Protein AF-B6CLM3-F1 (afdb_monomer)

Foldseek 3Di:
DDPPPLAFAKDWDFPVVDDQQKKWKDADCPQDVVRHGAIKIFRFHDWDWDADPNAIKIKTKGWMWGWDDPQSDLQHRSPDDIDTDTPGMDIDIAGRRGTIMITHHNVPHDGSVVVPPPPDD

Mean predicted aligned error: 9.14 Å

pLDDT: mean 70.12, std 15.71, range [33.0, 91.19]

Nearest PDB structures (foldseek):
  3ejv-assembly1_A  TM=4.103E-01  e=1.102E+00  Novosphingobium aromaticivorans DSM 12444
  8t6n-assembly1_F  TM=3.676E-01  e=1.102E+00  synthetic construct
  7q5s-assembly1_C  TM=2.741E-01  e=1.229E+00  Thermochaetoides thermophila DSM 1495
  6yfn-assembly1_AA  TM=2.491E-01  e=2.239E+00  Leviviridae sp.
  8psl-assembly1_G  TM=2.191E-01  e=1.901E+00  Saccharomyces cerevisiae

Radius of gyration: 13.93 Å; Cα contacts (8 Å, |Δi|>4): 268; chains: 1; bounding box: 31×36×36 Å

Solvent-accessible surface area (backbone atoms only — not comparable to full-atom values): 7007 Å² total; per-residue (Å²): 131,79,83,70,82,73,65,30,7,32,34,82,42,46,54,81,78,63,53,73,68,39,37,39,52,48,77,37,90,61,63,45,100,90,49,66,50,46,42,36,38,31,41,27,69,42,77,50,77,47,74,55,99,91,38,65,27,38,38,37,27,26,48,29,23,42,52,44,56,67,42,53,48,88,67,32,52,30,82,40,80,59,50,76,43,78,77,48,76,50,75,48,82,40,50,57,84,33,87,37,40,33,56,38,59,60,90,69,32,57,69,38,82,80,66,68,75,76,86,79,129

Structure (mmCIF, N/CA/C/O backbone):
data_AF-B6CLM3-F1
#
_entry.id   AF-B6CLM3-F1
#
loop_
_atom_site.group_PDB
_atom_site.id
_atom_site.type_symbol
_atom_site.label_atom_id
_atom_site.label_alt_id
_atom_site.label_comp_id
_atom_site.label_asym_id
_atom_site.label_entity_id
_atom_site.label_seq_id
_atom_site.pdbx_PDB_ins_code
_atom_site.Cartn_x
_atom_site.Cartn_y
_atom_site.Cartn_z
_atom_site.occupancy
_atom_site.B_iso_or_equiv
_atom_site.auth_seq_id
_atom_site.auth_comp_id
_atom_site.auth_asym_id
_atom_site.auth_atom_id
_atom_site.pdbx_PDB_model_num
ATOM 1 N N . MET A 1 1 ? 8.903 -18.763 -2.851 1.00 39.00 1 MET A N 1
ATOM 2 C CA . MET A 1 1 ? 7.861 -17.812 -3.294 1.00 39.00 1 MET A CA 1
ATOM 3 C C . MET A 1 1 ? 8.491 -16.951 -4.381 1.00 39.00 1 MET A C 1
ATOM 5 O O . MET A 1 1 ? 9.543 -16.386 -4.110 1.00 39.00 1 MET A O 1
ATOM 9 N N . ARG A 1 2 ? 7.983 -16.969 -5.623 1.00 38.00 2 ARG A N 1
ATOM 10 C CA . ARG A 1 2 ? 8.526 -16.119 -6.703 1.00 38.00 2 ARG A CA 1
ATOM 11 C C . ARG A 1 2 ? 8.251 -14.658 -6.344 1.00 38.00 2 ARG A C 1
ATOM 13 O O . ARG A 1 2 ? 7.145 -14.365 -5.900 1.00 38.00 2 ARG A O 1
ATOM 20 N N . VAL A 1 3 ? 9.241 -13.782 -6.518 1.00 42.09 3 VAL A N 1
ATOM 21 C CA . VAL A 1 3 ? 9.009 -12.332 -6.494 1.00 42.09 3 VAL A CA 1
ATOM 22 C C . VAL A 1 3 ? 7.960 -12.062 -7.579 1.00 42.09 3 VAL A C 1
ATOM 24 O O . VAL A 1 3 ? 8.190 -12.477 -8.718 1.00 42.09 3 VAL A O 1
ATOM 27 N N . PRO A 1 4 ? 6.772 -11.538 -7.242 1.00 53.22 4 PRO A N 1
ATOM 28 C CA . PRO A 1 4 ? 5.736 -11.347 -8.242 1.00 53.22 4 PRO A CA 1
ATOM 29 C C . PRO A 1 4 ? 6.169 -10.225 -9.191 1.00 53.22 4 PRO A C 1
ATOM 31 O O . PRO A 1 4 ? 6.889 -9.330 -8.761 1.00 53.22 4 PRO A O 1
ATOM 34 N N . GLU A 1 5 ? 5.790 -10.319 -10.472 1.00 58.34 5 GLU A N 1
ATOM 35 C CA . GLU A 1 5 ? 6.278 -9.431 -11.539 1.00 58.34 5 GLU A CA 1
ATOM 36 C C . GLU A 1 5 ? 6.361 -7.968 -11.092 1.00 58.34 5 GLU A C 1
ATOM 38 O O . GLU A 1 5 ? 5.369 -7.352 -10.706 1.00 58.34 5 GLU A O 1
ATOM 43 N N . ASN A 1 6 ? 7.575 -7.421 -11.154 1.00 57.88 6 ASN A N 1
ATOM 44 C CA . ASN A 1 6 ? 7.929 -6.130 -10.566 1.00 57.88 6 ASN A CA 1
ATOM 45 C C . ASN A 1 6 ? 7.422 -4.933 -11.398 1.00 57.88 6 ASN A C 1
ATOM 47 O O . ASN A 1 6 ? 7.819 -3.801 -11.136 1.00 57.88 6 ASN A O 1
ATOM 51 N N . ARG A 1 7 ? 6.608 -5.176 -12.434 1.00 61.97 7 ARG A N 1
ATOM 52 C CA . ARG A 1 7 ? 6.086 -4.158 -13.353 1.00 61.97 7 ARG A CA 1
ATOM 53 C C . ARG A 1 7 ? 4.589 -4.004 -13.133 1.00 61.97 7 ARG A C 1
ATOM 55 O O . ARG A 1 7 ? 3.807 -4.842 -13.571 1.00 61.97 7 ARG A O 1
ATOM 62 N N . ARG A 1 8 ? 4.198 -2.936 -12.444 1.00 69.38 8 ARG A N 1
ATOM 63 C CA . ARG A 1 8 ? 2.800 -2.583 -12.179 1.00 69.38 8 ARG A CA 1
ATOM 64 C C . ARG A 1 8 ? 2.567 -1.095 -12.404 1.00 69.38 8 ARG A C 1
ATOM 66 O O . ARG A 1 8 ? 3.405 -0.265 -12.059 1.00 69.38 8 ARG A O 1
ATOM 73 N N . GLY A 1 9 ? 1.409 -0.758 -12.956 1.00 70.00 9 GLY A N 1
ATOM 74 C CA . GLY A 1 9 ? 0.890 0.601 -12.887 1.00 70.00 9 GLY A CA 1
ATOM 75 C C . GLY A 1 9 ? 0.521 0.942 -11.445 1.00 70.00 9 GLY A C 1
ATOM 76 O O . GLY A 1 9 ? 0.380 0.059 -10.593 1.00 70.00 9 GLY A O 1
ATOM 77 N N . MET A 1 10 ? 0.329 2.221 -11.162 1.00 76.88 10 MET A N 1
ATOM 78 C CA . MET A 1 10 ? -0.244 2.676 -9.899 1.00 76.88 10 MET A CA 1
ATOM 79 C C . MET A 1 10 ? -1.607 3.304 -10.168 1.00 76.88 10 MET A C 1
ATOM 81 O O . MET A 1 10 ? -1.815 3.907 -11.218 1.00 76.88 10 MET A O 1
ATOM 85 N N . LYS A 1 11 ? -2.536 3.184 -9.222 1.00 77.75 11 LYS A N 1
ATOM 86 C CA . LYS A 1 11 ? -3.782 3.952 -9.255 1.00 77.75 11 LYS A CA 1
ATOM 87 C C . LYS A 1 11 ? -4.259 4.301 -7.858 1.00 77.75 11 LYS A C 1
ATOM 89 O O . LYS A 1 11 ? -4.023 3.549 -6.906 1.00 77.75 11 LYS A O 1
ATOM 94 N N . ARG A 1 12 ? -4.959 5.431 -7.754 1.00 79.19 12 ARG A N 1
ATOM 95 C CA . ARG A 1 12 ? -5.624 5.851 -6.521 1.00 79.19 12 ARG A CA 1
ATOM 96 C C . ARG A 1 12 ? -6.866 4.996 -6.285 1.00 79.19 12 ARG A C 1
ATOM 98 O O . ARG A 1 12 ? -7.640 4.761 -7.210 1.00 79.19 12 ARG A O 1
ATOM 105 N N . VAL A 1 13 ? -7.055 4.542 -5.055 1.00 81.56 13 VAL A N 1
ATOM 106 C CA . VAL A 1 13 ? -8.216 3.747 -4.639 1.00 81.56 13 VAL A CA 1
ATOM 107 C C . VAL A 1 13 ? -8.693 4.160 -3.255 1.00 81.56 13 VAL A C 1
ATOM 109 O O . VAL A 1 13 ? -7.915 4.701 -2.465 1.00 81.56 13 VAL A O 1
ATOM 112 N N . SER A 1 14 ? -9.963 3.875 -2.961 1.00 83.25 14 SER A N 1
ATOM 113 C CA . SER A 1 14 ? -10.477 3.956 -1.595 1.00 83.25 14 SER A CA 1
ATOM 114 C C . SER A 1 14 ? -10.049 2.726 -0.790 1.00 83.25 14 SER A C 1
ATOM 116 O O . SER A 1 14 ? -9.764 1.665 -1.353 1.00 83.25 14 SER A O 1
ATOM 118 N N . ALA A 1 15 ? -10.053 2.830 0.541 1.00 80.25 15 ALA A N 1
ATOM 119 C CA . ALA A 1 15 ? -9.752 1.690 1.410 1.00 80.25 15 ALA A CA 1
ATOM 120 C C . ALA A 1 15 ? -10.729 0.512 1.227 1.00 80.25 15 ALA A C 1
ATOM 122 O O . ALA A 1 15 ? -10.355 -0.636 1.455 1.00 80.25 15 ALA A O 1
ATOM 123 N N . GLY A 1 16 ? -11.961 0.781 0.776 1.00 82.75 16 GLY A N 1
ATOM 124 C CA . GLY A 1 16 ? -12.962 -0.248 0.489 1.00 82.75 16 GLY A CA 1
ATOM 125 C C . GLY A 1 16 ? -12.693 -1.070 -0.776 1.00 82.75 16 GLY A C 1
ATOM 126 O O . GLY A 1 16 ? -13.226 -2.170 -0.887 1.00 82.75 16 GLY A O 1
ATOM 127 N N . ASP A 1 17 ? -11.853 -0.579 -1.692 1.00 86.00 17 ASP A N 1
ATOM 128 C CA . ASP A 1 17 ? -11.560 -1.227 -2.985 1.00 86.00 17 ASP A CA 1
ATOM 129 C C . ASP A 1 17 ? -10.315 -2.128 -2.946 1.00 86.00 17 ASP A C 1
ATOM 131 O O . ASP A 1 17 ? -9.817 -2.587 -3.986 1.00 86.00 17 ASP A O 1
ATOM 135 N N . ILE A 1 18 ? -9.764 -2.325 -1.750 1.00 87.12 18 ILE A N 1
ATOM 136 C CA . ILE A 1 18 ? -8.561 -3.111 -1.512 1.00 87.12 18 ILE A CA 1
ATOM 137 C C . ILE A 1 18 ? -8.948 -4.537 -1.144 1.00 87.12 18 ILE A C 1
ATOM 139 O O . ILE A 1 18 ? -9.826 -4.769 -0.313 1.00 8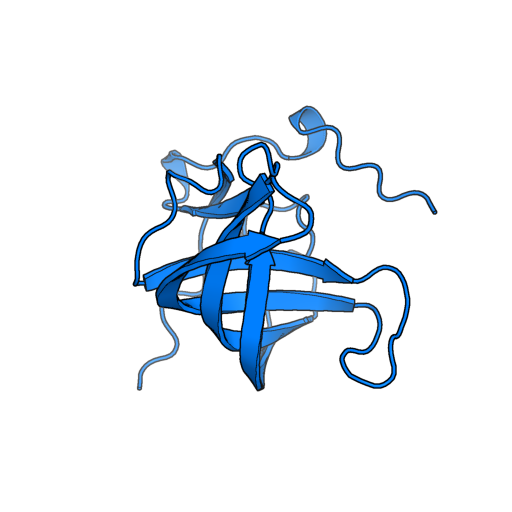7.12 18 ILE A O 1
ATOM 143 N N . VAL A 1 19 ? -8.248 -5.502 -1.738 1.00 89.88 19 VAL A N 1
ATOM 144 C CA . VAL A 1 19 ? -8.457 -6.934 -1.492 1.00 89.88 19 VAL A CA 1
ATOM 145 C C . VAL A 1 19 ? -7.155 -7.652 -1.142 1.00 89.88 19 VAL A C 1
ATOM 147 O O . VAL A 1 19 ? -6.055 -7.138 -1.340 1.00 89.88 19 VAL A O 1
ATOM 150 N N . VAL A 1 20 ? -7.267 -8.866 -0.598 1.00 90.31 20 VAL A N 1
ATOM 151 C CA . VAL A 1 20 ? -6.101 -9.726 -0.349 1.00 90.31 20 VAL A CA 1
ATOM 152 C C . VAL A 1 20 ? -5.352 -9.969 -1.663 1.00 90.31 20 VAL A C 1
ATOM 154 O O . VAL A 1 20 ? -5.956 -10.286 -2.685 1.00 90.31 20 VAL A O 1
ATOM 157 N N . GLY A 1 21 ? -4.029 -9.818 -1.624 1.00 87.25 21 GLY A N 1
ATOM 158 C CA . GLY A 1 21 ? -3.139 -9.876 -2.780 1.00 87.25 21 GLY A CA 1
ATOM 159 C C . GLY A 1 21 ? -2.831 -8.516 -3.411 1.00 87.25 21 GLY A C 1
ATOM 160 O O . GLY A 1 21 ? -1.867 -8.433 -4.178 1.00 87.25 21 GLY A O 1
ATOM 161 N N . ASP A 1 22 ? -3.578 -7.456 -3.077 1.00 87.50 22 ASP A N 1
ATOM 162 C CA . ASP A 1 22 ? -3.265 -6.107 -3.551 1.00 87.50 22 ASP A CA 1
ATOM 163 C C . ASP A 1 22 ? -1.942 -5.608 -2.966 1.00 87.50 22 ASP A C 1
ATOM 165 O O . ASP A 1 22 ? -1.542 -5.935 -1.843 1.00 87.50 22 ASP A O 1
ATOM 169 N N . TRP A 1 23 ? -1.255 -4.802 -3.772 1.00 85.75 23 TRP A N 1
ATOM 170 C CA . TRP A 1 23 ? -0.036 -4.110 -3.383 1.00 85.75 23 TRP A CA 1
ATOM 171 C C . TRP A 1 23 ? -0.421 -2.693 -3.011 1.00 85.75 23 TRP A C 1
ATOM 173 O O . TRP A 1 23 ? -0.941 -1.983 -3.866 1.00 85.75 23 TRP A O 1
ATOM 183 N N . VAL A 1 24 ? -0.175 -2.281 -1.774 1.00 84.38 24 VAL A N 1
ATOM 184 C CA . VAL A 1 24 ? 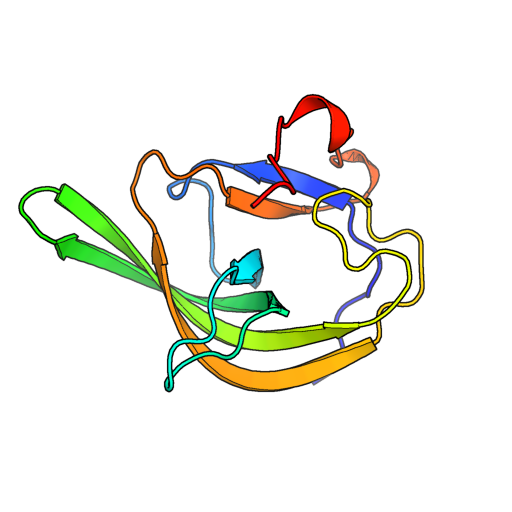-0.478 -0.923 -1.308 1.00 84.38 24 VAL A CA 1
ATOM 185 C C . VAL A 1 24 ? 0.812 -0.203 -0.974 1.00 84.38 24 VAL A C 1
ATOM 187 O O . VAL A 1 24 ? 1.675 -0.751 -0.285 1.00 84.38 24 VAL A O 1
ATOM 190 N N . TYR A 1 25 ? 0.929 1.029 -1.457 1.00 81.56 25 TYR A N 1
ATOM 191 C CA . TYR A 1 25 ? 2.104 1.868 -1.270 1.00 81.56 25 TYR A CA 1
ATOM 192 C C . TYR A 1 25 ? 1.853 2.928 -0.209 1.00 81.56 25 TYR A C 1
ATOM 194 O O . TYR A 1 25 ? 0.768 3.507 -0.129 1.00 81.56 25 TYR A O 1
ATOM 202 N N . ARG A 1 26 ? 2.876 3.191 0.602 1.00 77.12 26 ARG A N 1
ATOM 203 C CA . ARG A 1 26 ? 2.830 4.202 1.654 1.00 77.12 26 ARG A CA 1
ATOM 204 C C . ARG A 1 26 ? 4.179 4.897 1.787 1.00 77.12 26 ARG A C 1
ATOM 206 O O . ARG A 1 26 ? 5.207 4.233 1.905 1.00 77.12 26 ARG A O 1
ATOM 213 N N . ILE A 1 27 ? 4.146 6.226 1.838 1.00 76.31 27 ILE A N 1
ATOM 214 C CA . ILE A 1 27 ? 5.267 7.042 2.309 1.00 76.31 27 ILE A CA 1
ATOM 215 C C . ILE A 1 27 ? 5.084 7.271 3.807 1.00 76.31 27 ILE A C 1
ATOM 217 O O . ILE A 1 27 ? 4.000 7.639 4.265 1.00 76.31 27 ILE A O 1
ATOM 221 N N . ILE A 1 28 ? 6.145 7.049 4.572 1.00 72.12 28 ILE A N 1
ATOM 222 C CA . ILE A 1 28 ? 6.230 7.396 5.987 1.00 72.12 28 ILE A CA 1
ATOM 223 C C . ILE A 1 28 ? 7.138 8.626 6.086 1.00 72.12 28 ILE A C 1
ATOM 225 O O . ILE A 1 28 ? 8.339 8.519 5.850 1.00 72.12 28 ILE A O 1
ATOM 229 N N . GLY A 1 29 ? 6.549 9.793 6.370 1.00 63.47 29 GLY A N 1
ATOM 230 C CA . GLY A 1 29 ? 7.251 11.086 6.379 1.00 63.47 29 GLY A CA 1
ATOM 231 C C . GLY A 1 29 ? 8.082 11.349 7.638 1.00 63.47 29 GLY A C 1
ATOM 232 O O . GLY A 1 29 ? 9.096 12.035 7.574 1.00 63.47 29 GLY A O 1
ATOM 233 N N . SER A 1 30 ? 7.719 10.755 8.777 1.00 57.88 30 SER A N 1
ATOM 234 C CA . SER A 1 30 ? 8.492 10.859 10.017 1.00 57.88 30 SER A CA 1
ATOM 235 C C . SER A 1 30 ? 8.831 9.476 10.558 1.00 57.88 30 SER A C 1
ATOM 237 O O . SER A 1 30 ? 8.011 8.560 10.547 1.00 57.88 30 SER A O 1
ATOM 239 N N . ALA A 1 31 ? 10.080 9.311 10.996 1.00 52.53 31 ALA A N 1
ATOM 240 C CA . ALA A 1 31 ? 10.536 8.072 11.600 1.00 52.53 31 ALA A CA 1
ATOM 241 C C . ALA A 1 31 ? 9.911 7.931 12.994 1.00 52.53 31 ALA A C 1
ATOM 243 O O . ALA A 1 31 ? 10.376 8.544 13.953 1.00 52.53 31 ALA A O 1
ATOM 244 N N . ASP A 1 32 ? 8.866 7.117 13.105 1.00 51.78 32 ASP A N 1
ATOM 245 C CA . ASP A 1 32 ? 8.445 6.551 14.384 1.00 51.78 32 ASP A CA 1
ATOM 246 C C . ASP A 1 32 ? 9.423 5.405 14.735 1.00 51.78 32 ASP A C 1
ATOM 248 O O . ASP A 1 32 ? 9.875 4.694 13.829 1.00 51.78 32 ASP A O 1
ATOM 252 N N . PRO A 1 33 ? 9.773 5.176 16.015 1.00 53.09 33 PRO A N 1
ATOM 253 C CA . PRO A 1 33 ? 10.550 4.007 16.445 1.00 53.09 33 PRO A CA 1
ATOM 254 C C . PRO A 1 33 ? 10.073 2.657 15.878 1.00 53.09 33 PRO A C 1
ATOM 256 O O . PRO A 1 33 ? 10.872 1.732 15.735 1.00 53.09 33 PRO A O 1
ATOM 259 N N . SER A 1 34 ? 8.784 2.536 15.555 1.00 52.84 34 SER A N 1
ATOM 260 C CA . SER A 1 34 ? 8.158 1.350 14.965 1.00 52.84 34 SER A CA 1
ATOM 261 C C . SER A 1 34 ? 8.235 1.282 13.432 1.00 52.84 34 SER A C 1
ATOM 263 O O . SER A 1 34 ? 8.096 0.192 12.870 1.00 52.84 34 SER A O 1
ATOM 265 N N . ALA A 1 35 ? 8.485 2.402 12.744 1.00 55.88 35 ALA A N 1
ATOM 266 C CA . ALA A 1 35 ? 8.612 2.465 11.290 1.00 55.88 35 ALA A CA 1
ATOM 267 C C . ALA A 1 35 ? 9.460 3.682 10.852 1.00 55.88 35 ALA A C 1
ATOM 269 O O . ALA A 1 35 ? 8.980 4.818 10.901 1.00 55.88 35 ALA A O 1
ATOM 270 N N . PRO A 1 36 ? 10.710 3.474 10.390 1.00 68.38 36 PRO A N 1
ATOM 271 C CA . PRO A 1 36 ? 11.556 4.555 9.893 1.00 68.38 36 PRO A CA 1
ATOM 272 C C . PRO A 1 36 ? 10.911 5.298 8.721 1.00 68.38 36 PRO A C 1
ATOM 274 O O . PRO A 1 36 ? 10.188 4.694 7.924 1.00 68.38 36 PRO A O 1
ATOM 277 N N . ALA A 1 37 ? 11.243 6.579 8.565 1.00 73.62 37 ALA A N 1
ATOM 278 C CA . ALA A 1 37 ? 10.833 7.341 7.393 1.00 73.62 37 ALA A CA 1
ATOM 279 C C . ALA A 1 37 ? 11.317 6.658 6.103 1.00 73.62 37 ALA A C 1
ATOM 281 O O . ALA A 1 37 ? 12.428 6.118 6.050 1.00 73.62 37 ALA A O 1
ATOM 282 N N . GLY A 1 38 ? 10.474 6.662 5.074 1.00 75.31 38 GLY A N 1
ATOM 283 C CA . GLY A 1 38 ? 10.780 6.032 3.795 1.00 75.31 38 GLY A CA 1
ATOM 284 C C . GLY A 1 38 ? 9.557 5.530 3.039 1.00 75.31 38 GLY A C 1
ATOM 285 O O . GLY A 1 38 ? 8.410 5.749 3.430 1.00 75.31 38 GLY A O 1
ATOM 286 N N . GLU A 1 39 ? 9.833 4.840 1.938 1.00 78.44 39 GLU A N 1
ATOM 287 C CA . GLU A 1 39 ? 8.842 4.324 1.000 1.00 78.44 39 GLU A CA 1
ATOM 288 C C . GLU A 1 39 ? 8.657 2.822 1.191 1.00 78.44 39 GLU A C 1
ATOM 290 O O . GLU A 1 39 ? 9.619 2.042 1.192 1.00 78.44 39 GLU A O 1
ATOM 295 N N . TYR A 1 40 ? 7.401 2.412 1.336 1.00 79.06 40 TYR A N 1
ATOM 296 C CA . TYR A 1 40 ? 7.051 1.036 1.637 1.00 79.06 40 TYR A CA 1
ATOM 297 C C . TYR A 1 40 ? 5.940 0.527 0.733 1.00 79.06 40 TYR A C 1
ATOM 299 O O . TYR A 1 40 ? 5.023 1.253 0.349 1.00 79.06 40 TYR A O 1
ATOM 307 N N . MET A 1 41 ? 5.999 -0.771 0.464 1.00 85.25 41 MET A N 1
ATOM 308 C CA . MET A 1 41 ? 4.951 -1.536 -0.189 1.00 85.25 41 MET A CA 1
ATOM 309 C C . MET A 1 41 ? 4.524 -2.674 0.728 1.00 85.25 41 MET A C 1
ATOM 311 O O . MET A 1 41 ? 5.376 -3.409 1.228 1.00 85.25 41 MET A O 1
ATOM 315 N N . MET A 1 42 ? 3.220 -2.856 0.906 1.00 85.25 42 MET A N 1
ATOM 316 C CA . MET A 1 42 ? 2.656 -4.051 1.526 1.00 85.25 42 MET A CA 1
ATOM 317 C C . MET A 1 42 ? 1.953 -4.898 0.472 1.00 85.25 42 MET A C 1
ATOM 319 O O . MET A 1 42 ? 1.111 -4.386 -0.261 1.00 85.25 42 MET A O 1
ATOM 323 N N . VAL A 1 43 ? 2.255 -6.196 0.437 1.00 89.12 43 VAL A N 1
ATOM 324 C CA . VAL A 1 43 ? 1.401 -7.186 -0.232 1.00 89.12 43 VAL A CA 1
ATOM 325 C C . VAL A 1 43 ? 0.420 -7.712 0.802 1.00 89.12 43 VAL A C 1
ATOM 327 O O . VAL A 1 43 ? 0.824 -8.351 1.775 1.00 89.12 43 VAL A O 1
ATOM 330 N N . ILE A 1 44 ? -0.861 -7.412 0.618 1.00 88.94 44 ILE A N 1
ATOM 331 C CA . ILE A 1 44 ? -1.886 -7.679 1.625 1.00 88.94 44 ILE A CA 1
ATOM 332 C C . ILE A 1 44 ? -2.175 -9.174 1.714 1.00 88.94 44 ILE A C 1
ATOM 334 O O . ILE A 1 44 ? -2.522 -9.814 0.725 1.00 88.94 44 ILE A O 1
ATOM 338 N N . ALA A 1 45 ? -2.079 -9.717 2.923 1.00 91.19 45 ALA A N 1
ATOM 339 C CA . ALA A 1 45 ? -2.409 -11.100 3.251 1.00 91.19 45 ALA A CA 1
ATOM 340 C C . ALA A 1 45 ? -3.741 -11.224 4.008 1.00 91.19 45 ALA A C 1
ATOM 342 O O . ALA A 1 45 ? -4.410 -12.247 3.891 1.00 91.19 45 ALA A O 1
ATOM 343 N N . ALA A 1 46 ? -4.143 -10.195 4.760 1.00 90.62 46 ALA A N 1
ATOM 344 C CA . ALA A 1 46 ? -5.426 -10.158 5.457 1.00 90.62 46 ALA A CA 1
ATOM 345 C C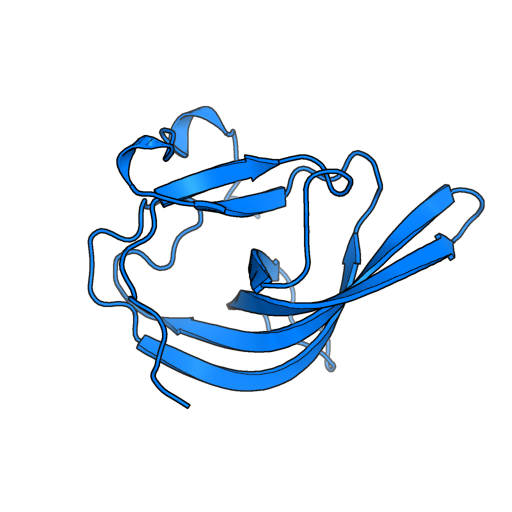 . ALA A 1 46 ? -5.970 -8.730 5.580 1.00 90.62 46 ALA A C 1
ATOM 347 O O . ALA A 1 46 ? -5.203 -7.768 5.674 1.00 90.62 46 ALA A O 1
ATOM 348 N N . ILE A 1 47 ? -7.299 -8.624 5.603 1.00 90.75 47 ILE A N 1
ATOM 349 C CA . ILE A 1 47 ? -8.053 -7.379 5.762 1.00 90.75 47 ILE A CA 1
ATOM 350 C C . ILE A 1 47 ? -9.103 -7.603 6.844 1.00 90.75 47 ILE A C 1
ATOM 352 O O . ILE A 1 47 ? -9.836 -8.588 6.792 1.00 90.75 47 ILE A O 1
ATOM 356 N N . ASP A 1 48 ? -9.183 -6.673 7.784 1.00 89.56 48 ASP A N 1
ATOM 357 C CA . ASP A 1 48 ? -10.217 -6.613 8.810 1.00 89.56 48 ASP A CA 1
ATOM 358 C C . ASP A 1 48 ? -10.753 -5.179 8.940 1.00 89.56 48 ASP A C 1
ATOM 360 O O . ASP A 1 48 ? -10.148 -4.225 8.436 1.00 89.56 48 ASP A O 1
ATOM 364 N N . LYS A 1 49 ? -11.897 -5.017 9.602 1.00 87.00 49 LYS A N 1
ATOM 365 C CA . LYS A 1 49 ? -12.475 -3.712 9.935 1.00 87.00 49 LYS A CA 1
ATOM 366 C C . LYS A 1 49 ? -12.475 -3.532 11.441 1.00 87.00 49 LYS A C 1
ATOM 368 O O . LYS A 1 49 ? -12.838 -4.437 12.179 1.00 87.00 49 LYS A O 1
ATOM 373 N N . ASP A 1 50 ? -12.124 -2.337 11.882 1.00 82.38 50 ASP A N 1
ATOM 374 C CA . ASP A 1 50 ? -12.122 -1.982 13.297 1.00 82.38 50 ASP A CA 1
ATOM 375 C C . ASP A 1 50 ? -12.773 -0.612 13.492 1.00 82.38 50 ASP A C 1
ATOM 377 O O . ASP A 1 50 ? -13.059 0.095 12.523 1.00 82.38 50 ASP A O 1
ATOM 381 N N . THR A 1 51 ? -13.027 -0.230 14.737 1.00 83.88 51 THR A N 1
ATOM 382 C CA . THR A 1 51 ? -13.496 1.116 15.078 1.00 83.88 51 THR A CA 1
ATOM 383 C C . THR A 1 51 ? -12.427 1.826 15.894 1.00 83.88 51 THR A C 1
ATOM 385 O O . THR A 1 51 ? -12.065 1.371 16.975 1.00 83.88 51 THR A O 1
ATOM 388 N N . TYR A 1 52 ? -11.945 2.963 15.398 1.00 74.25 52 TYR A N 1
ATOM 389 C CA . TYR A 1 52 ? -10.972 3.810 16.081 1.00 74.25 52 TYR A CA 1
ATOM 390 C C . TYR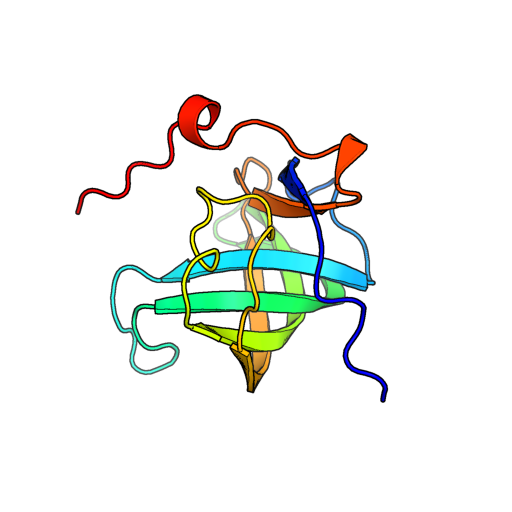 A 1 52 ? -11.526 5.229 16.190 1.00 74.25 52 TYR A C 1
ATOM 392 O O . TYR A 1 52 ? -11.977 5.794 15.198 1.00 74.25 52 TYR A O 1
ATOM 400 N N . GLU A 1 53 ? -11.563 5.770 17.411 1.00 79.69 53 GLU A N 1
ATOM 401 C CA . GLU A 1 53 ? -12.106 7.110 17.705 1.00 79.69 53 GLU A CA 1
ATOM 402 C C . GLU A 1 53 ? -13.508 7.363 17.106 1.00 79.69 53 GLU A C 1
ATOM 404 O O . GLU A 1 53 ? -13.827 8.444 16.623 1.00 79.69 53 GLU A O 1
ATOM 409 N N . GLY A 1 54 ? -14.368 6.337 17.117 1.00 80.31 54 GLY A N 1
ATOM 410 C CA . GLY A 1 54 ? -15.737 6.420 16.590 1.00 80.31 54 GLY A CA 1
ATOM 411 C C . GLY A 1 54 ? -15.853 6.341 15.063 1.00 80.31 54 GLY A C 1
ATOM 412 O O . GLY A 1 54 ? -16.963 6.420 14.543 1.00 80.31 54 GLY A O 1
ATOM 413 N N . THR A 1 55 ? -14.744 6.134 14.349 1.00 78.94 55 THR A N 1
ATOM 414 C CA . THR A 1 55 ? -14.710 5.970 12.891 1.00 78.94 55 THR A CA 1
ATOM 415 C C . THR A 1 55 ? -14.322 4.540 12.525 1.00 78.94 55 THR A C 1
ATOM 417 O O . THR A 1 55 ? -13.425 3.950 13.128 1.00 78.94 55 THR A O 1
ATOM 420 N N . THR A 1 56 ? -14.989 3.957 11.526 1.00 81.25 56 THR A N 1
ATOM 421 C CA . THR A 1 56 ? -14.578 2.656 10.988 1.00 81.25 56 THR A CA 1
ATOM 422 C C . THR A 1 56 ? -13.261 2.799 10.222 1.00 81.25 56 THR A C 1
ATOM 424 O O . THR A 1 56 ? -13.130 3.638 9.332 1.00 81.25 56 THR A O 1
ATOM 427 N N . ILE A 1 57 ? -12.295 1.950 10.548 1.00 82.31 57 ILE A N 1
ATOM 428 C CA . ILE A 1 57 ? -10.986 1.877 9.900 1.00 82.31 57 ILE A CA 1
ATOM 429 C C . ILE A 1 57 ? -10.789 0.499 9.270 1.00 82.31 57 ILE A C 1
ATOM 431 O O . ILE A 1 57 ? -11.303 -0.506 9.763 1.00 82.31 57 ILE A O 1
ATOM 435 N N . TYR A 1 58 ? -10.015 0.442 8.190 1.00 84.56 58 TYR A N 1
ATOM 436 C CA . TYR A 1 58 ? -9.533 -0.817 7.629 1.00 84.56 58 TYR A CA 1
ATOM 437 C C . TYR A 1 58 ? -8.178 -1.161 8.232 1.00 84.56 58 TYR A C 1
ATOM 439 O O . TYR A 1 58 ? -7.254 -0.348 8.222 1.00 84.56 58 TYR A 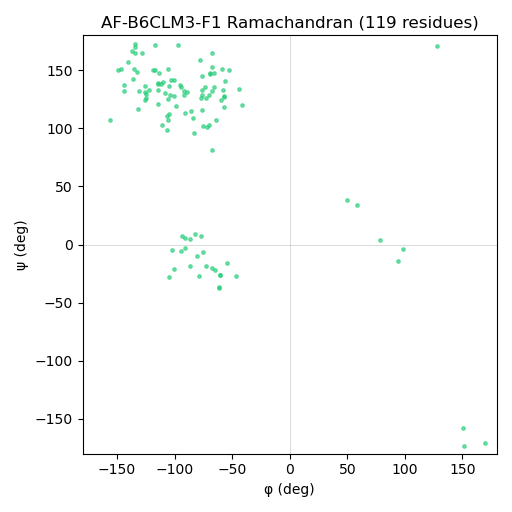O 1
ATOM 447 N N . ARG A 1 59 ? -8.047 -2.385 8.736 1.00 85.56 59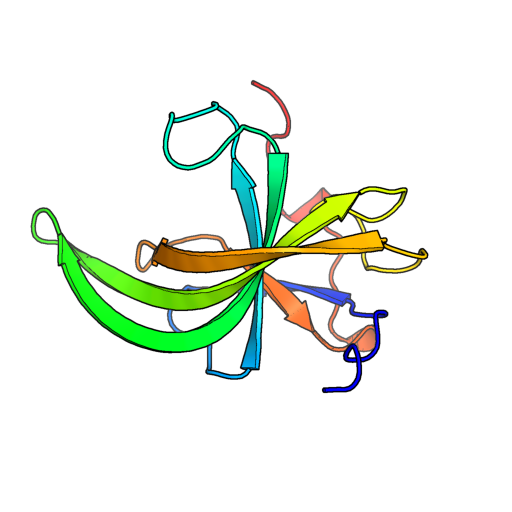 ARG A N 1
ATOM 448 C CA . ARG A 1 59 ? -6.784 -2.956 9.197 1.00 85.56 59 ARG A CA 1
ATOM 449 C C . ARG A 1 59 ? -6.302 -3.949 8.159 1.00 85.56 59 ARG A C 1
ATOM 451 O O . ARG A 1 59 ? -6.910 -4.997 7.971 1.00 85.56 59 ARG A O 1
ATOM 458 N N . VAL A 1 60 ? -5.204 -3.626 7.492 1.00 87.44 60 VAL A N 1
ATOM 459 C CA . VAL A 1 60 ? -4.579 -4.519 6.512 1.00 87.44 60 VAL A CA 1
ATOM 460 C C . VAL A 1 60 ? -3.267 -5.037 7.065 1.00 87.44 60 VAL A C 1
ATOM 462 O O . VAL A 1 60 ? -2.528 -4.298 7.715 1.00 87.44 60 VAL A O 1
ATOM 465 N N . SER A 1 61 ? -2.973 -6.309 6.833 1.00 87.31 61 SER A N 1
ATOM 466 C CA . SER A 1 61 ? -1.712 -6.916 7.252 1.00 87.31 61 SER A CA 1
ATOM 467 C C . SER A 1 61 ? -1.120 -7.767 6.147 1.00 87.31 61 SER A C 1
ATOM 469 O O . SER A 1 61 ? -1.840 -8.307 5.305 1.00 87.31 61 SER A O 1
ATOM 471 N N . GLY A 1 62 ? 0.204 -7.869 6.132 1.00 87.44 62 GLY A N 1
ATOM 472 C CA . GLY A 1 62 ? 0.911 -8.571 5.074 1.00 87.44 62 GLY A CA 1
ATOM 473 C C . GLY A 1 62 ? 2.413 -8.363 5.109 1.00 87.44 62 GLY A C 1
ATOM 474 O O . GLY A 1 62 ? 2.965 -7.813 6.067 1.00 87.44 62 GLY A O 1
ATOM 475 N N . ASP A 1 63 ? 3.066 -8.822 4.046 1.00 87.56 63 ASP A N 1
ATOM 476 C CA . ASP A 1 63 ? 4.504 -8.670 3.866 1.00 87.56 63 ASP A CA 1
ATOM 477 C C . ASP A 1 63 ? 4.835 -7.248 3.432 1.00 87.56 63 ASP A C 1
ATOM 479 O O . ASP A 1 63 ? 4.308 -6.756 2.435 1.00 87.56 63 ASP A O 1
ATOM 483 N N . VAL A 1 64 ? 5.733 -6.604 4.177 1.00 81.56 64 VAL A N 1
ATOM 484 C CA . VAL A 1 64 ? 6.183 -5.236 3.930 1.00 81.56 64 VAL A CA 1
ATOM 485 C C . VAL A 1 64 ? 7.578 -5.252 3.324 1.00 81.56 64 VAL A C 1
ATOM 487 O O . VAL A 1 64 ? 8.487 -5.960 3.777 1.00 81.56 64 VAL A O 1
ATOM 490 N N . TYR A 1 65 ? 7.753 -4.419 2.310 1.00 83.31 65 TYR A N 1
ATOM 491 C CA . TYR A 1 65 ? 8.984 -4.240 1.566 1.00 83.31 65 TYR A CA 1
ATOM 492 C C . TYR A 1 65 ? 9.364 -2.766 1.579 1.00 83.31 65 TYR A C 1
ATOM 494 O O . TYR A 1 65 ? 8.533 -1.912 1.279 1.00 83.31 65 TYR A O 1
ATOM 502 N N . ALA A 1 66 ? 10.621 -2.478 1.905 1.00 79.12 66 ALA A N 1
ATOM 503 C CA . ALA A 1 66 ? 11.198 -1.166 1.654 1.00 79.12 66 ALA A CA 1
ATOM 504 C C . ALA A 1 66 ? 11.513 -1.050 0.161 1.00 79.12 66 ALA A C 1
ATOM 506 O O . ALA A 1 66 ? 12.102 -1.973 -0.420 1.00 79.12 66 ALA A O 1
ATOM 507 N N . LEU A 1 67 ? 11.125 0.074 -0.435 1.00 74.88 67 LEU A N 1
ATOM 508 C CA . LEU A 1 67 ? 11.388 0.384 -1.834 1.00 74.88 67 LEU A CA 1
ATOM 509 C C . LEU A 1 67 ? 12.657 1.233 -1.953 1.00 74.88 67 LEU A C 1
ATOM 511 O O . LEU A 1 67 ? 12.898 2.131 -1.146 1.00 74.88 67 LEU A O 1
ATOM 515 N N . ARG A 1 68 ? 13.503 0.914 -2.938 1.00 66.31 68 ARG A N 1
ATOM 516 C CA . ARG A 1 68 ? 14.675 1.717 -3.320 1.00 66.31 68 ARG A CA 1
ATOM 517 C C . ARG A 1 68 ? 14.874 1.672 -4.835 1.00 66.31 68 ARG A C 1
ATOM 519 O O . ARG A 1 68 ? 14.822 0.587 -5.417 1.00 66.31 68 ARG A O 1
ATOM 526 N N . GLY A 1 69 ? 15.174 2.824 -5.435 1.00 54.97 69 GLY A N 1
ATOM 527 C CA . GLY A 1 69 ? 15.547 2.959 -6.850 1.00 54.97 69 GLY A CA 1
ATOM 528 C C . GLY A 1 69 ? 14.723 4.001 -7.613 1.00 54.97 69 GLY A C 1
ATOM 529 O O . GLY A 1 69 ? 13.726 4.512 -7.103 1.00 54.97 69 GLY A O 1
ATOM 530 N N . GLU A 1 70 ? 15.142 4.312 -8.844 1.00 45.69 70 GLU A N 1
ATOM 531 C CA . GLU A 1 70 ? 14.308 5.049 -9.803 1.00 45.69 70 GLU A CA 1
ATOM 532 C C . GLU A 1 70 ? 12.994 4.286 -10.018 1.00 45.69 70 GLU A C 1
ATOM 534 O O . GLU A 1 70 ? 13.004 3.091 -10.313 1.00 45.69 70 GLU A O 1
ATOM 539 N N . GLY A 1 71 ? 11.856 4.959 -9.844 1.00 48.34 71 GLY A N 1
ATOM 540 C CA . GLY A 1 71 ? 10.540 4.326 -9.972 1.00 48.34 71 GLY A CA 1
ATOM 541 C C . GLY A 1 71 ? 9.871 3.902 -8.656 1.00 48.34 71 GLY A C 1
ATOM 542 O O . GLY A 1 71 ? 8.733 3.446 -8.685 1.00 48.34 71 GLY A O 1
ATOM 543 N N . ALA A 1 72 ? 10.541 4.057 -7.506 1.00 50.59 72 ALA A N 1
ATOM 544 C CA . ALA A 1 72 ? 9.964 3.773 -6.184 1.00 50.59 72 ALA A CA 1
ATOM 545 C C . ALA A 1 72 ? 8.975 4.849 -5.682 1.00 50.59 72 ALA A C 1
ATOM 547 O O . ALA A 1 72 ? 8.288 4.643 -4.681 1.00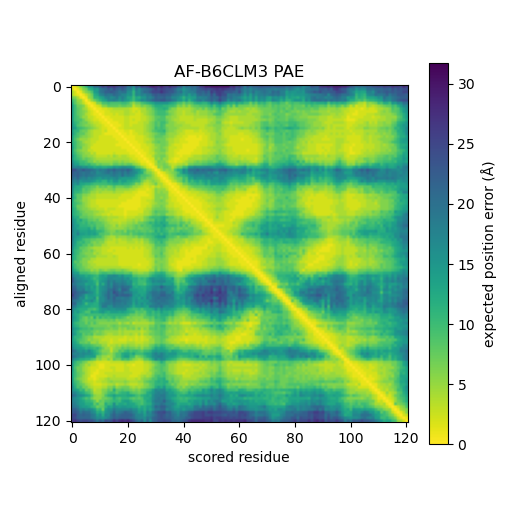 50.59 72 ALA A O 1
ATOM 548 N N . TRP A 1 73 ? 8.846 5.962 -6.411 1.00 50.16 73 TRP A N 1
ATOM 549 C CA . TRP A 1 73 ? 7.946 7.048 -6.050 1.00 50.16 73 TRP A CA 1
ATOM 550 C C . TRP A 1 73 ? 6.486 6.611 -6.212 1.00 50.16 73 TRP A C 1
ATOM 552 O O . TRP A 1 73 ? 6.176 5.953 -7.209 1.00 50.16 73 TRP A O 1
ATOM 562 N N . PRO A 1 74 ? 5.550 7.126 -5.385 1.00 48.50 74 PRO A N 1
ATOM 563 C CA . PRO A 1 74 ? 4.126 7.146 -5.739 1.00 48.50 74 PRO A CA 1
ATOM 564 C C . PRO A 1 74 ? 3.881 7.823 -7.092 1.00 48.50 74 PRO A C 1
ATOM 566 O O . PRO A 1 74 ? 2.811 7.658 -7.665 1.00 48.50 74 PRO A O 1
ATOM 569 N N . ASN A 1 75 ? 4.888 8.572 -7.574 1.00 41.88 75 ASN A N 1
ATOM 570 C CA . ASN A 1 75 ? 4.893 9.351 -8.798 1.00 41.88 75 ASN A CA 1
ATOM 571 C C . ASN A 1 75 ? 5.389 8.637 -10.057 1.00 41.88 75 ASN A C 1
ATOM 573 O O . ASN A 1 75 ? 5.507 9.244 -11.119 1.00 41.88 75 ASN A O 1
ATOM 577 N N . SER A 1 76 ? 5.656 7.344 -9.962 1.00 41.44 76 SER A N 1
ATOM 578 C CA . SER A 1 76 ? 6.147 6.556 -11.080 1.00 41.44 76 SER A CA 1
ATOM 579 C C . SER A 1 76 ? 5.319 5.291 -11.181 1.00 41.44 76 SER A C 1
ATOM 581 O O . SER A 1 76 ? 5.371 4.439 -10.298 1.00 41.44 76 SER A O 1
ATOM 583 N N . ALA A 1 77 ? 4.597 5.120 -12.292 1.00 41.88 77 ALA A N 1
ATOM 584 C CA . ALA A 1 77 ? 4.305 3.772 -12.767 1.00 41.88 77 ALA A CA 1
ATOM 585 C C . ALA A 1 77 ? 5.612 2.962 -12.662 1.00 41.88 77 ALA A C 1
ATOM 587 O O . ALA A 1 77 ? 6.668 3.498 -13.013 1.00 41.88 77 ALA A O 1
ATOM 588 N N . PHE A 1 78 ? 5.581 1.731 -12.129 1.00 50.16 78 PHE A N 1
ATOM 589 C CA . PHE A 1 78 ? 6.788 0.906 -11.990 1.00 50.16 78 PHE A CA 1
ATOM 590 C C . PHE A 1 78 ? 7.284 0.516 -13.386 1.00 50.16 78 PHE A C 1
ATOM 592 O O . PHE A 1 78 ? 6.998 -0.566 -13.902 1.00 50.16 78 PHE A O 1
ATOM 599 N N . LEU A 1 79 ? 7.998 1.444 -14.015 1.00 38.97 79 LEU A N 1
ATOM 600 C CA . LEU A 1 79 ? 8.591 1.334 -15.339 1.00 38.97 79 LEU A CA 1
ATOM 601 C C . LEU A 1 79 ? 10.103 1.055 -15.244 1.00 38.97 79 LEU A C 1
ATOM 603 O O . LEU A 1 79 ? 10.733 0.809 -16.269 1.00 38.97 79 LEU A O 1
ATOM 607 N N . GLY A 1 80 ? 10.672 1.044 -14.028 1.00 44.16 80 GLY A N 1
ATOM 608 C CA . GLY A 1 80 ? 12.078 0.743 -13.727 1.00 44.16 80 GLY A CA 1
ATOM 609 C C . GLY A 1 80 ? 12.276 -0.503 -12.850 1.00 44.16 80 GLY A C 1
ATOM 610 O O . GLY A 1 80 ? 11.323 -1.090 -12.335 1.00 44.16 80 GLY A O 1
ATOM 611 N N . GLU A 1 81 ? 13.531 -0.928 -12.679 1.00 50.16 81 GLU A N 1
ATOM 612 C CA . GLU A 1 81 ? 13.895 -2.010 -11.757 1.00 50.16 81 GLU A CA 1
ATOM 613 C C . GLU A 1 81 ? 13.855 -1.514 -10.305 1.00 50.16 81 GLU A C 1
ATOM 615 O O . GLU A 1 81 ? 14.783 -0.858 -9.836 1.00 50.16 81 GLU A O 1
ATOM 620 N N . VAL A 1 82 ? 12.797 -1.851 -9.561 1.00 57.53 82 VAL A N 1
ATOM 621 C CA . VAL A 1 82 ? 12.749 -1.574 -8.119 1.00 57.53 82 VAL A CA 1
ATOM 622 C C . VAL A 1 82 ? 13.340 -2.728 -7.324 1.00 57.53 82 VAL A C 1
ATOM 624 O O . VAL A 1 82 ? 12.984 -3.897 -7.503 1.00 57.53 82 VAL A O 1
ATOM 627 N N . GLN A 1 83 ? 14.234 -2.388 -6.396 1.00 62.19 83 GLN A N 1
ATOM 628 C CA . GLN A 1 83 ? 14.767 -3.343 -5.438 1.00 62.19 83 GLN A CA 1
ATOM 629 C C 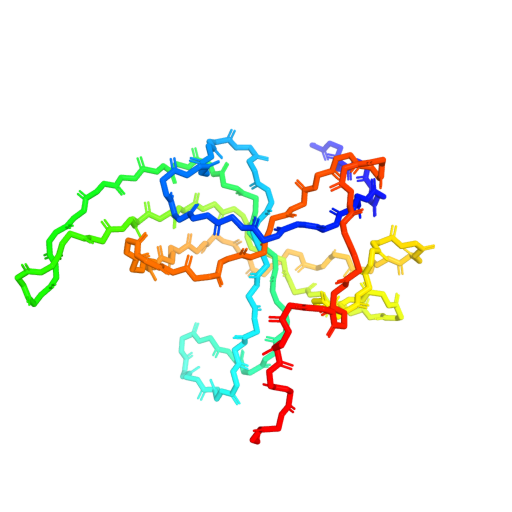. GLN A 1 83 ? 13.808 -3.463 -4.257 1.00 62.19 83 GLN A C 1
ATOM 631 O O . GLN A 1 83 ? 13.692 -2.561 -3.428 1.00 62.19 83 GLN A O 1
ATOM 636 N N . LEU A 1 84 ? 13.132 -4.607 -4.171 1.00 66.56 84 LEU A N 1
ATOM 637 C CA . LEU A 1 84 ? 12.292 -4.951 -3.031 1.00 66.56 84 LEU A CA 1
ATOM 638 C C . LEU A 1 84 ? 13.146 -5.601 -1.943 1.00 66.56 84 LEU A C 1
ATOM 640 O O . LEU A 1 84 ? 13.637 -6.720 -2.110 1.00 66.56 84 LEU A O 1
ATOM 644 N N . ARG A 1 85 ? 13.277 -4.940 -0.790 1.00 76.31 85 ARG A N 1
ATOM 645 C CA . ARG A 1 85 ? 13.846 -5.563 0.412 1.00 76.31 85 ARG A CA 1
ATOM 646 C C . ARG A 1 85 ? 12.733 -5.835 1.411 1.00 76.31 85 ARG A C 1
ATOM 648 O O . ARG A 1 85 ? 12.201 -4.897 1.997 1.00 76.31 85 ARG A O 1
ATOM 655 N N . ARG A 1 86 ? 12.408 -7.112 1.643 1.00 80.31 86 ARG A N 1
ATOM 656 C CA . ARG A 1 86 ? 11.454 -7.489 2.699 1.00 80.31 86 ARG A CA 1
ATOM 657 C C . ARG A 1 86 ? 11.994 -7.012 4.046 1.00 80.31 86 ARG A C 1
ATOM 659 O O . ARG A 1 86 ? 13.117 -7.358 4.414 1.00 80.31 86 ARG A O 1
ATOM 666 N N . VAL A 1 87 ? 11.195 -6.221 4.753 1.00 79.88 87 VAL A N 1
ATOM 667 C CA . VAL A 1 87 ? 11.518 -5.723 6.099 1.00 79.88 87 VAL A CA 1
ATOM 668 C C . VAL A 1 87 ? 10.808 -6.522 7.189 1.00 79.88 87 VAL A C 1
ATOM 670 O O . VAL A 1 87 ? 11.285 -6.558 8.317 1.00 79.88 87 VAL A O 1
ATOM 673 N N . GLY A 1 88 ? 9.725 -7.225 6.848 1.00 81.75 88 GLY A N 1
ATOM 674 C CA . GLY A 1 88 ? 9.002 -8.105 7.762 1.00 81.75 88 GLY A CA 1
ATOM 675 C C . GLY A 1 88 ? 7.522 -8.189 7.411 1.00 81.75 88 GLY A C 1
ATOM 676 O O . GLY A 1 88 ? 7.131 -7.902 6.281 1.00 81.75 88 GLY A O 1
ATOM 677 N N . THR A 1 89 ? 6.708 -8.568 8.391 1.00 83.69 89 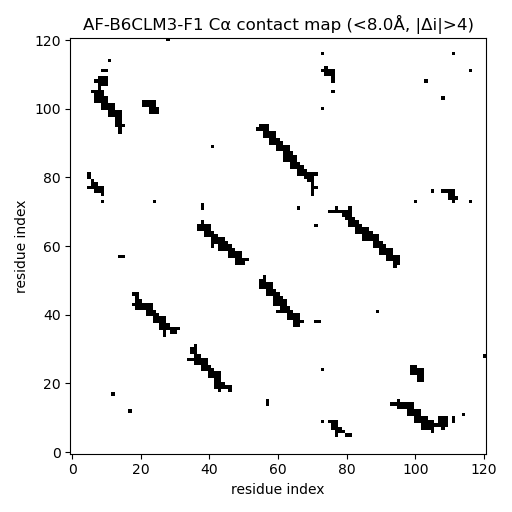THR A N 1
ATOM 678 C CA . THR A 1 89 ? 5.247 -8.454 8.335 1.00 83.69 89 THR A CA 1
ATOM 679 C C . THR A 1 89 ? 4.801 -7.230 9.122 1.00 83.69 89 THR A C 1
ATOM 681 O O . THR A 1 89 ? 5.352 -6.958 10.189 1.00 83.69 89 THR A O 1
ATOM 684 N N . GLY A 1 90 ? 3.792 -6.515 8.633 1.00 79.69 90 GLY A N 1
ATOM 685 C CA . GLY A 1 90 ? 3.254 -5.326 9.294 1.00 79.69 90 GLY A CA 1
ATOM 686 C C . GLY A 1 90 ? 1.733 -5.300 9.285 1.00 79.69 90 GLY A C 1
ATOM 687 O O . GLY A 1 90 ? 1.093 -6.064 8.567 1.00 79.69 90 GLY A O 1
ATOM 688 N N . THR A 1 91 ? 1.158 -4.407 10.089 1.00 84.12 91 THR A N 1
ATOM 689 C CA . THR A 1 91 ? -0.267 -4.059 10.047 1.00 84.12 91 THR A CA 1
ATOM 690 C C . THR A 1 91 ? -0.392 -2.555 9.863 1.00 84.12 91 THR A C 1
ATOM 692 O O . THR A 1 91 ? 0.240 -1.796 10.595 1.00 84.12 91 THR A O 1
ATOM 695 N N . TRP A 1 92 ? -1.197 -2.123 8.897 1.00 83.06 92 TRP A N 1
ATOM 696 C CA . TRP A 1 92 ? -1.514 -0.719 8.659 1.00 83.06 92 TRP A CA 1
ATOM 697 C C . TRP A 1 92 ? -2.995 -0.462 8.919 1.00 83.06 92 TRP A C 1
ATOM 699 O O . TRP A 1 92 ? -3.850 -1.268 8.556 1.00 83.06 92 TRP A O 1
ATOM 709 N N . MET A 1 93 ? -3.276 0.674 9.554 1.00 81.00 93 MET A N 1
ATOM 710 C CA . MET A 1 93 ? -4.626 1.195 9.755 1.00 81.00 93 MET A CA 1
ATOM 711 C C . MET A 1 93 ? -4.879 2.281 8.719 1.00 81.00 93 MET A C 1
ATOM 713 O O . MET A 1 93 ? -4.062 3.192 8.572 1.00 81.00 93 MET A O 1
ATOM 717 N N . LEU A 1 94 ? -5.979 2.154 7.990 1.00 76.56 94 LEU A N 1
ATOM 718 C CA . LEU A 1 94 ? -6.318 2.995 6.853 1.00 76.56 94 LEU A CA 1
ATOM 719 C C . LEU A 1 94 ? -7.713 3.589 7.094 1.00 76.56 94 LEU A C 1
ATOM 721 O O . LEU A 1 94 ? -8.655 2.826 7.339 1.00 76.56 94 LEU A O 1
ATOM 725 N N . PRO A 1 95 ? -7.868 4.922 7.058 1.00 67.56 95 PRO A N 1
ATOM 726 C CA . PRO A 1 95 ? -9.181 5.537 7.170 1.00 67.56 95 PRO A CA 1
ATOM 727 C C . PRO A 1 95 ? -10.028 5.218 5.927 1.00 67.56 95 PRO A C 1
ATOM 729 O O . PRO A 1 95 ? -9.502 4.946 4.847 1.00 67.56 95 PRO A O 1
ATOM 732 N N . LEU A 1 96 ? -11.351 5.210 6.094 1.00 64.62 96 LEU A N 1
ATOM 733 C CA . LEU A 1 96 ? -12.327 4.807 5.069 1.00 64.62 96 LEU A CA 1
ATOM 734 C C . LEU A 1 96 ? -12.281 5.679 3.804 1.00 64.62 96 LEU A C 1
ATOM 736 O O . LEU A 1 96 ? -12.427 5.169 2.695 1.00 64.62 96 LEU A O 1
ATOM 740 N N . ASP A 1 97 ? -12.056 6.976 3.987 1.00 63.12 97 ASP A N 1
ATOM 741 C CA . ASP A 1 97 ? -11.886 8.002 2.952 1.00 63.12 97 ASP A CA 1
ATOM 742 C C . ASP A 1 97 ? -10.432 8.119 2.461 1.00 63.12 97 ASP A C 1
ATOM 744 O O . ASP A 1 97 ? -10.099 8.998 1.662 1.00 63.12 97 ASP A O 1
ATOM 748 N N . GLY A 1 98 ? -9.559 7.231 2.945 1.00 60.38 98 GLY A N 1
ATOM 749 C CA . GLY A 1 98 ? -8.137 7.251 2.677 1.00 60.38 98 GLY A CA 1
ATOM 750 C C . GLY A 1 98 ? -7.839 7.198 1.185 1.00 60.38 98 GLY A C 1
ATOM 751 O O . GLY A 1 98 ? -8.288 6.310 0.461 1.00 60.38 98 GLY A O 1
ATOM 752 N N . ASN A 1 99 ? -7.021 8.147 0.748 1.00 67.31 99 ASN A N 1
ATOM 753 C CA . ASN A 1 99 ? -6.476 8.197 -0.594 1.00 67.31 99 ASN A CA 1
ATOM 754 C C . ASN A 1 99 ? -5.251 7.293 -0.671 1.00 67.31 99 ASN A C 1
ATOM 756 O O . ASN A 1 99 ? -4.154 7.682 -0.273 1.00 67.31 99 ASN A O 1
ATOM 760 N N . LEU A 1 100 ? -5.460 6.067 -1.139 1.00 77.44 100 LEU A N 1
ATOM 761 C CA . LEU A 1 100 ? -4.433 5.034 -1.161 1.00 77.44 100 LEU A CA 1
ATOM 762 C C . LEU A 1 100 ? -3.928 4.821 -2.576 1.00 77.44 100 LEU A C 1
ATOM 764 O O . LEU A 1 100 ? -4.673 4.989 -3.538 1.00 77.44 100 LEU A O 1
ATOM 768 N N . VAL A 1 101 ? -2.671 4.411 -2.700 1.00 79.75 101 VAL A N 1
ATOM 769 C CA . VAL A 1 101 ? -2.088 4.017 -3.984 1.00 79.75 101 VAL A CA 1
ATOM 770 C C . VAL A 1 101 ? -1.956 2.510 -4.002 1.00 79.75 101 VAL A C 1
ATOM 772 O O . VAL A 1 101 ? -1.320 1.938 -3.111 1.00 79.75 101 VAL A O 1
ATOM 775 N N . LYS A 1 102 ? -2.530 1.870 -5.025 1.00 84.25 102 LYS A N 1
ATOM 776 C CA . LYS A 1 102 ? -2.374 0.433 -5.242 1.00 84.25 102 LYS A CA 1
ATOM 777 C C . LYS A 1 102 ? -1.680 0.093 -6.548 1.00 84.25 102 LYS A C 1
ATOM 779 O O . LYS A 1 102 ? -1.816 0.807 -7.540 1.00 84.25 102 LYS A O 1
ATOM 784 N N . GLY A 1 103 ? -0.981 -1.038 -6.548 1.00 80.81 103 GLY A N 1
ATOM 785 C CA . GLY A 1 103 ? -0.379 -1.620 -7.741 1.00 80.81 103 GLY A CA 1
ATOM 786 C C . GLY A 1 103 ? -1.437 -2.299 -8.606 1.00 80.81 103 GLY A C 1
ATOM 787 O O . GLY A 1 103 ? -2.179 -3.153 -8.124 1.00 80.81 103 GLY A O 1
ATOM 788 N N . CYS A 1 104 ? -1.477 -1.966 -9.889 1.00 76.44 104 CYS A N 1
ATOM 789 C CA . CYS A 1 104 ? -2.443 -2.458 -10.872 1.00 76.44 104 CYS A CA 1
ATOM 790 C C . CYS A 1 104 ? -1.734 -2.873 -12.179 1.00 76.44 104 CYS A C 1
ATOM 792 O O . CYS A 1 104 ? -0.518 -2.683 -12.294 1.00 76.44 104 CYS A O 1
ATOM 794 N N . PRO A 1 105 ? -2.435 -3.485 -13.149 1.00 80.62 105 PRO A N 1
ATOM 795 C CA . PRO A 1 105 ? -1.900 -3.654 -14.501 1.00 80.62 105 PRO A CA 1
ATOM 796 C C . PRO A 1 105 ? -1.422 -2.316 -15.091 1.00 80.62 105 PRO A C 1
ATOM 798 O O . PRO A 1 105 ? -1.927 -1.257 -14.722 1.00 80.62 105 PRO A O 1
ATOM 801 N N . LEU A 1 106 ? -0.417 -2.341 -15.970 1.00 73.38 106 LEU A N 1
ATOM 802 C CA . LEU A 1 106 ? 0.212 -1.116 -16.493 1.00 73.38 106 LEU A CA 1
ATOM 803 C C . LEU A 1 106 ? -0.785 -0.234 -17.256 1.00 73.38 106 LEU A C 1
ATOM 805 O O . LEU A 1 106 ? -0.743 0.985 -17.141 1.00 73.38 106 LEU A O 1
ATOM 809 N N . GLU A 1 107 ? -1.698 -0.860 -17.985 1.00 74.62 107 GLU A N 1
ATOM 810 C CA . GLU A 1 107 ? -2.775 -0.245 -18.756 1.00 74.62 107 GLU A CA 1
ATOM 811 C C . GLU A 1 107 ? -3.854 0.430 -17.895 1.00 74.62 107 GLU A C 1
ATOM 813 O O . GLU A 1 107 ? -4.578 1.290 -18.387 1.00 74.62 107 GLU A O 1
ATOM 818 N N . GLU A 1 108 ? -3.957 0.058 -16.617 1.00 76.00 108 GLU A N 1
ATOM 819 C CA . GLU A 1 108 ? -4.860 0.687 -15.646 1.00 76.00 108 GLU A CA 1
ATOM 820 C C . GLU A 1 108 ? -4.170 1.790 -14.833 1.00 76.00 108 GLU A C 1
ATOM 822 O O . GLU A 1 108 ? -4.817 2.450 -14.013 1.00 76.00 108 GLU A O 1
ATOM 827 N N . GLY A 1 109 ? -2.858 1.959 -15.017 1.00 72.56 109 GLY A N 1
ATOM 828 C CA . GLY A 1 109 ? -2.079 2.973 -14.328 1.00 72.56 109 GLY A CA 1
ATOM 829 C C . GLY A 1 109 ? -2.471 4.377 -14.784 1.00 72.56 109 GLY A C 1
ATOM 830 O O . GLY A 1 109 ? -2.557 4.637 -15.981 1.00 72.56 109 GLY A O 1
ATOM 831 N N . GLY A 1 110 ? -2.697 5.284 -13.835 1.00 69.06 110 GLY A N 1
ATOM 832 C CA . GLY A 1 110 ? -2.893 6.710 -14.134 1.00 69.06 110 GLY A CA 1
ATOM 833 C C . GLY A 1 110 ? -1.605 7.517 -13.963 1.00 69.06 110 GLY A C 1
ATOM 834 O O . GLY A 1 110 ? -0.618 6.987 -13.450 1.00 69.06 110 GLY A O 1
ATOM 835 N N . ASP A 1 111 ? -1.626 8.793 -14.365 1.00 64.12 111 ASP A N 1
ATOM 836 C CA . ASP A 1 111 ? -0.518 9.723 -14.121 1.00 64.12 111 ASP A CA 1
ATOM 837 C C . ASP A 1 111 ? -0.534 10.181 -12.655 1.00 64.12 111 ASP A C 1
ATOM 839 O O . ASP A 1 111 ? -1.473 10.855 -12.217 1.00 64.12 111 ASP A O 1
ATOM 843 N N . PRO A 1 112 ? 0.498 9.849 -11.871 1.00 56.91 112 PRO A N 1
ATOM 844 C CA . PRO A 1 112 ? 0.545 10.263 -10.484 1.00 56.91 112 PRO A CA 1
ATOM 845 C C . PRO A 1 112 ? 0.652 11.767 -10.235 1.00 56.91 112 PRO A C 1
ATOM 847 O O . PRO A 1 112 ? 0.276 12.228 -9.154 1.00 56.91 112 PRO A O 1
ATOM 850 N N . ALA A 1 113 ? 1.139 12.541 -11.211 1.00 56.94 113 ALA A N 1
ATOM 851 C CA . ALA A 1 113 ? 1.180 13.998 -11.115 1.00 56.94 113 ALA A CA 1
ATOM 852 C C . ALA A 1 113 ? -0.232 14.593 -10.957 1.00 56.94 113 ALA A C 1
ATOM 854 O O . ALA A 1 113 ? -0.403 15.641 -10.334 1.00 56.94 113 ALA A O 1
ATOM 855 N N . GLU A 1 114 ? -1.257 13.888 -11.444 1.00 60.22 114 GLU A N 1
ATOM 856 C CA . GLU A 1 114 ? -2.666 14.270 -11.321 1.00 60.22 114 GLU A CA 1
ATOM 857 C C . GLU A 1 114 ? -3.269 13.908 -9.952 1.00 60.22 114 GLU A C 1
ATOM 859 O O . GLU A 1 114 ? -4.376 14.334 -9.623 1.00 60.22 114 GLU A O 1
ATOM 864 N N . TRP A 1 115 ? -2.564 13.133 -9.119 1.00 60.25 115 TRP A N 1
ATOM 865 C CA . TRP A 1 115 ? -3.077 12.671 -7.825 1.00 60.25 115 TRP A CA 1
ATOM 866 C C . TRP A 1 115 ? -2.744 13.613 -6.665 1.00 60.25 115 TRP A C 1
ATOM 868 O O . TRP A 1 115 ? -3.202 13.374 -5.547 1.00 60.25 115 TRP A O 1
ATOM 878 N N . GLY A 1 116 ? -1.995 14.693 -6.897 1.00 51.31 116 GLY A N 1
ATOM 879 C CA . GLY A 1 116 ? -1.769 15.726 -5.883 1.00 51.31 116 GLY A CA 1
ATOM 880 C C . GLY A 1 116 ? -1.124 15.197 -4.598 1.00 51.31 116 GLY A C 1
ATOM 881 O O . GLY A 1 116 ? -1.463 15.668 -3.514 1.00 51.31 116 GLY A O 1
ATOM 882 N N . PHE A 1 117 ? -0.238 14.198 -4.701 1.00 49.75 117 PHE A N 1
ATOM 883 C CA . PHE A 1 117 ? 0.633 13.841 -3.584 1.00 49.75 117 PHE A CA 1
ATOM 884 C C . PHE A 1 117 ? 1.545 15.031 -3.306 1.00 49.75 117 PHE A C 1
ATOM 886 O O . PHE A 1 117 ? 2.451 15.320 -4.088 1.00 49.75 117 PHE A O 1
ATOM 893 N N . ASP A 1 118 ? 1.283 15.736 -2.209 1.00 42.06 118 ASP A N 1
ATOM 894 C CA . ASP A 1 118 ? 2.208 16.744 -1.722 1.00 42.06 118 ASP A CA 1
ATOM 895 C C . ASP A 1 118 ? 3.439 16.017 -1.176 1.00 42.06 118 ASP A C 1
ATOM 897 O O . ASP A 1 118 ? 3.408 15.387 -0.121 1.00 42.06 118 ASP A O 1
ATOM 901 N N . THR A 1 119 ? 4.517 16.015 -1.958 1.00 41.75 119 THR A N 1
ATOM 902 C CA . THR A 1 119 ? 5.820 15.490 -1.535 1.00 41.75 119 THR A CA 1
ATOM 903 C C . THR A 1 119 ? 6.597 16.519 -0.712 1.00 41.75 119 THR A C 1
ATOM 905 O O . THR A 1 119 ? 7.795 16.336 -0.500 1.00 41.75 119 THR A O 1
ATOM 908 N N . ARG A 1 120 ? 5.972 17.640 -0.327 1.00 33.00 120 ARG A N 1
ATOM 909 C CA . ARG A 1 120 ? 6.576 18.668 0.517 1.00 33.00 120 ARG A CA 1
ATOM 910 C C . ARG A 1 120 ? 5.970 18.589 1.912 1.00 33.00 120 ARG A C 1
ATOM 912 O O . ARG A 1 120 ? 4.916 19.159 2.136 1.00 33.00 120 ARG A O 1
ATOM 919 N N . GLU A 1 121 ? 6.683 17.938 2.823 1.00 36.06 121 GLU A N 1
ATOM 920 C CA . GLU A 1 121 ? 7.098 18.525 4.109 1.00 36.06 121 GLU A CA 1
ATOM 921 C C . GLU A 1 121 ? 8.455 17.936 4.507 1.00 36.06 121 GLU A C 1
ATOM 923 O O . GLU A 1 121 ? 8.606 16.693 4.462 1.00 36.06 121 GLU A O 1
#

Organism: NCBI:txid459420

Secondary structure (DSSP, 8-state):
-PPP-S--EEEEE-GGG--TT-EEEEEE-S-BTTB-SEEEEEEEEEEEEEEETTEEEEEEEEEEEEEESTT-STTS-S-S--EEEEEEEEEEEEETT--EEEEE-GGG---GGGGT-----

Sequence (121 aa):
MRVPENRRGMKRVSAGDIVVGDWVYRIIGSADPSAPAGEYMMVIAAIDKDTYEGTTIYRVSGDVYALRGEGAWPNSAFLGEVQLRRVGTGTWMLPLDGNLVKGCPLEEGGDPAEWGFDTRE